Protein AF-A0A093YTL2-F1 (afdb_monomer_lite)

Foldseek 3Di:
DDDDDPDPPPDPDDPVNVVVVLVVVLVVLQVVLCVLAVHPDPQVLEDPQARAPDDADSLLSVLSSLLCVLPSHSVVSRVLLQVLQADPVRGGYHDHSVSSVVSSVVSVVVVVVVVVDPDDDDDDDDDDDDDDDDDDDDDDDDDDDDDDDDDDDDDDDDDDDDDDDDDDPDDDDDDDDDD

Radius of gyration: 31.69 Å; chains: 1; bounding box: 76×79×84 Å

Secondary structure (DSSP, 8-state):
--------------HHHHHHHHHHHHHHHHHHHHHHHT-SSGGGGS-GGG--SSPPPHHHHHHHHHHHHH---HHHHHHHHHHHHB-TTS-BPPP-HHHHHHHHHHHHHHHHHHHH---------------------------------------------------------------

pLDDT: mean 71.08, std 23.93, range [31.83, 97.31]

Structure (mmCIF, N/CA/C/O backbone):
data_AF-A0A093YTL2-F1
#
_entry.id   AF-A0A093YTL2-F1
#
loop_
_atom_site.group_PDB
_atom_site.id
_atom_site.type_symbol
_atom_site.label_atom_id
_atom_site.label_alt_id
_atom_site.label_comp_id
_atom_site.label_asym_id
_atom_site.label_entity_id
_atom_site.label_seq_id
_atom_site.pdbx_PDB_ins_code
_atom_site.Cartn_x
_atom_site.Cartn_y
_atom_site.Cartn_z
_atom_site.occupancy
_atom_site.B_iso_or_equiv
_atom_site.auth_seq_id
_atom_site.auth_comp_id
_atom_site.auth_asym_id
_atom_site.auth_atom_id
_atom_site.pdbx_PDB_model_num
ATOM 1 N N . MET A 1 1 ? 48.880 -10.847 35.875 1.00 38.72 1 MET A N 1
ATOM 2 C CA . MET A 1 1 ? 47.722 -9.930 35.787 1.00 38.72 1 MET A CA 1
ATOM 3 C C . MET A 1 1 ? 47.370 -9.772 34.316 1.00 38.72 1 MET A C 1
ATOM 5 O O . MET A 1 1 ? 48.008 -8.991 33.625 1.00 38.72 1 MET A O 1
ATOM 9 N N . SER A 1 2 ? 46.450 -10.594 33.808 1.00 43.75 2 SER A N 1
ATOM 10 C CA . SER A 1 2 ? 46.100 -10.621 32.382 1.00 43.75 2 SER A CA 1
ATOM 11 C C . SER A 1 2 ? 44.860 -9.769 32.146 1.00 43.75 2 SER A C 1
ATOM 13 O O . SER A 1 2 ? 43.767 -10.114 32.586 1.00 43.75 2 SER A O 1
ATOM 15 N N . ASN A 1 3 ? 45.064 -8.635 31.481 1.00 45.34 3 ASN A N 1
ATOM 16 C CA . ASN A 1 3 ? 44.041 -7.659 31.136 1.00 45.34 3 ASN A CA 1
ATOM 17 C C . ASN A 1 3 ? 43.125 -8.242 30.038 1.00 45.34 3 ASN A C 1
ATOM 19 O O . ASN A 1 3 ? 43.523 -8.322 28.877 1.00 45.34 3 ASN A O 1
ATOM 23 N N . ASN A 1 4 ? 41.931 -8.711 30.407 1.00 47.22 4 ASN A N 1
ATOM 24 C CA . ASN A 1 4 ? 40.924 -9.232 29.476 1.00 47.22 4 ASN A CA 1
ATOM 25 C C . ASN A 1 4 ? 39.926 -8.118 29.128 1.00 47.22 4 ASN A C 1
ATOM 27 O O . ASN A 1 4 ? 38.845 -8.021 29.703 1.00 47.22 4 ASN A O 1
ATOM 31 N N . THR A 1 5 ? 40.298 -7.250 28.189 1.00 54.56 5 THR A N 1
ATOM 32 C CA . THR A 1 5 ? 39.349 -6.313 27.576 1.00 54.56 5 THR A CA 1
ATOM 33 C C . THR A 1 5 ? 38.606 -7.050 26.456 1.00 54.56 5 THR A C 1
ATOM 35 O O . THR A 1 5 ? 39.258 -7.477 25.497 1.00 54.56 5 THR A O 1
ATOM 38 N N . PRO A 1 6 ? 37.270 -7.214 26.512 1.00 52.97 6 PRO A N 1
ATOM 39 C CA . PRO A 1 6 ? 36.533 -7.835 25.422 1.00 52.97 6 PRO A CA 1
ATOM 40 C C . PRO A 1 6 ? 36.561 -6.893 24.213 1.00 52.97 6 PRO A C 1
ATOM 42 O O . PRO A 1 6 ? 35.948 -5.826 24.211 1.00 52.97 6 PRO A O 1
ATOM 45 N N . LYS A 1 7 ? 37.309 -7.279 23.175 1.00 56.19 7 LYS A N 1
ATOM 46 C CA . LYS A 1 7 ? 37.271 -6.615 21.870 1.00 56.19 7 LYS A CA 1
ATOM 47 C C . LYS A 1 7 ? 35.870 -6.812 21.301 1.00 56.19 7 LYS A C 1
ATOM 49 O O . LYS A 1 7 ? 35.469 -7.936 21.010 1.00 56.19 7 LYS A O 1
ATOM 54 N N . ASN A 1 8 ? 35.129 -5.716 21.173 1.00 53.28 8 ASN A N 1
ATOM 55 C CA . ASN A 1 8 ? 33.848 -5.661 20.484 1.00 53.28 8 ASN A CA 1
ATOM 56 C C . ASN A 1 8 ? 34.094 -6.001 19.003 1.00 53.28 8 ASN A C 1
ATOM 58 O O . ASN A 1 8 ? 34.420 -5.138 18.190 1.00 53.28 8 ASN A O 1
ATOM 62 N N . LEU A 1 9 ? 34.04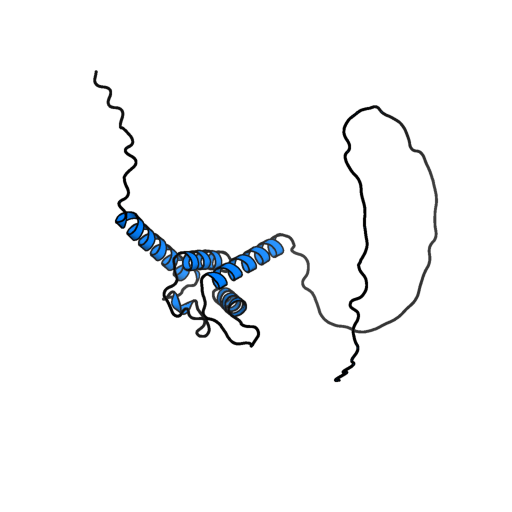8 -7.292 18.674 1.00 52.47 9 LEU A N 1
ATOM 63 C CA . LEU A 1 9 ? 34.034 -7.774 17.302 1.00 52.47 9 LEU A CA 1
ATOM 64 C C . LEU A 1 9 ? 32.666 -7.405 16.740 1.00 52.47 9 LEU A C 1
ATOM 66 O O . LEU A 1 9 ? 31.681 -8.103 16.977 1.00 52.47 9 LEU A O 1
ATOM 70 N N . GLY A 1 10 ? 32.607 -6.272 16.039 1.00 53.59 10 GLY A N 1
ATOM 71 C CA . GLY A 1 10 ? 31.470 -5.911 15.205 1.00 53.59 10 GLY A CA 1
ATOM 72 C C . GLY A 1 10 ? 31.157 -7.084 14.284 1.00 53.59 10 GLY A C 1
ATOM 73 O O . GLY A 1 10 ? 31.916 -7.371 13.359 1.00 53.59 10 GLY A O 1
ATOM 74 N N . GLY A 1 11 ? 30.083 -7.808 14.606 1.00 55.94 11 GLY A N 1
ATOM 75 C CA . GLY A 1 11 ? 29.714 -9.048 13.942 1.00 55.94 11 GLY A CA 1
ATOM 76 C C . GLY A 1 11 ? 29.595 -8.831 12.4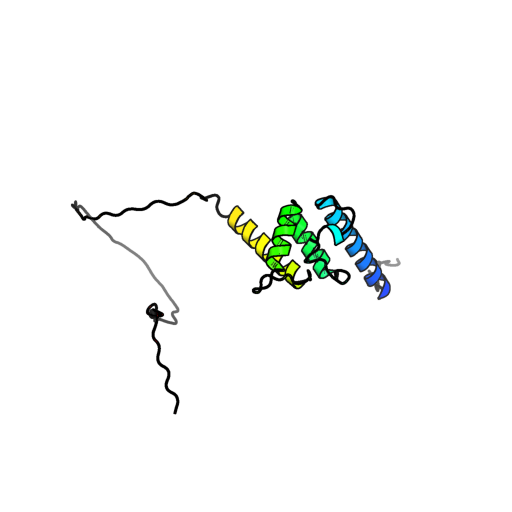40 1.00 55.94 11 GLY A C 1
ATOM 77 O O . GLY A 1 11 ? 28.786 -8.025 11.978 1.00 55.94 11 GLY A O 1
ATOM 78 N N . HIS A 1 12 ? 30.411 -9.555 11.677 1.00 55.91 12 HIS A N 1
ATOM 79 C CA . HIS A 1 12 ? 30.258 -9.668 10.236 1.00 55.91 12 HIS A CA 1
ATOM 80 C C . HIS A 1 12 ? 28.909 -10.338 9.957 1.00 55.91 12 HIS A C 1
ATOM 82 O O . HIS A 1 12 ? 28.778 -11.558 10.016 1.00 55.91 12 HIS A O 1
ATOM 88 N N . ARG A 1 13 ? 27.878 -9.532 9.694 1.00 59.66 13 ARG A N 1
ATOM 89 C CA . ARG A 1 13 ? 26.595 -10.040 9.206 1.00 59.66 13 ARG A CA 1
ATOM 90 C C . ARG A 1 13 ? 26.840 -10.592 7.811 1.00 59.66 13 ARG A C 1
ATOM 92 O O . ARG A 1 13 ? 27.173 -9.851 6.886 1.00 59.66 13 ARG A O 1
ATOM 99 N N . THR A 1 14 ? 26.730 -11.905 7.674 1.00 59.56 14 THR A N 1
ATOM 100 C CA . THR A 1 14 ? 26.810 -12.587 6.386 1.00 59.56 14 THR A CA 1
ATOM 101 C C . THR A 1 14 ? 25.662 -12.112 5.493 1.00 59.56 14 THR A C 1
ATOM 103 O O . THR A 1 14 ? 24.559 -11.831 5.960 1.00 59.56 14 THR A O 1
ATOM 106 N N . LYS A 1 15 ? 25.911 -12.009 4.183 1.00 56.16 15 LYS A N 1
ATOM 107 C CA . LYS A 1 15 ? 24.957 -11.494 3.178 1.00 56.16 15 LYS A CA 1
ATOM 108 C C . LYS A 1 15 ? 23.568 -12.169 3.237 1.00 56.16 15 LYS A C 1
ATOM 110 O O . LYS A 1 15 ? 22.581 -11.539 2.871 1.00 56.16 15 LYS A O 1
ATOM 115 N N . GLY A 1 16 ? 23.486 -13.410 3.729 1.00 61.28 16 GLY A N 1
ATOM 116 C CA . GLY A 1 16 ? 22.230 -14.138 3.957 1.00 61.28 16 GLY A CA 1
ATOM 117 C C . GLY A 1 16 ? 21.424 -13.684 5.186 1.00 61.28 16 GLY A C 1
ATOM 118 O O . GLY A 1 16 ? 20.201 -13.615 5.102 1.00 61.28 16 GLY A O 1
ATOM 119 N N . ASP A 1 17 ? 22.077 -13.292 6.288 1.00 60.03 17 ASP A N 1
ATOM 120 C CA . ASP A 1 17 ? 21.413 -12.865 7.537 1.00 60.03 17 ASP A CA 1
ATOM 121 C C . ASP A 1 17 ? 20.607 -11.568 7.342 1.00 60.03 17 ASP A C 1
ATOM 123 O O . ASP A 1 17 ? 19.472 -11.442 7.804 1.00 60.03 17 ASP A O 1
ATOM 127 N N . LEU A 1 18 ? 21.148 -10.632 6.553 1.00 60.34 18 LEU A N 1
ATOM 128 C CA . LEU A 1 18 ? 20.468 -9.387 6.177 1.00 60.34 18 LEU A CA 1
ATOM 129 C C . LEU A 1 18 ? 19.205 -9.639 5.339 1.00 60.34 18 LEU A C 1
ATOM 131 O O . LEU A 1 18 ? 18.207 -8.932 5.494 1.00 60.34 18 LEU A O 1
ATOM 135 N N . SER A 1 19 ? 19.235 -10.652 4.469 1.00 71.69 19 SER A N 1
ATOM 136 C CA . SER A 1 19 ? 18.092 -11.022 3.630 1.00 71.69 19 SER A CA 1
ATOM 137 C C . SER A 1 19 ? 16.969 -11.641 4.462 1.00 71.69 19 SER A C 1
ATOM 139 O O . SER A 1 19 ? 15.802 -11.280 4.301 1.00 71.69 19 SER A O 1
ATOM 141 N N . GLU A 1 20 ? 17.309 -12.528 5.399 1.00 77.69 20 GLU A N 1
ATOM 142 C CA . GLU A 1 20 ? 16.324 -13.189 6.259 1.00 77.69 20 GLU A CA 1
ATOM 143 C C . GLU A 1 20 ? 15.699 -12.218 7.270 1.00 77.69 20 GLU A C 1
ATOM 145 O O . GLU A 1 20 ? 14.482 -12.201 7.464 1.00 77.69 20 GLU A O 1
ATOM 150 N N . GLN A 1 21 ? 16.503 -11.341 7.872 1.00 80.25 21 GLN A N 1
ATOM 151 C CA . GLN A 1 21 ? 15.992 -10.285 8.748 1.00 80.25 21 GLN A CA 1
ATOM 152 C C . GLN A 1 21 ? 15.115 -9.285 7.991 1.00 80.25 21 GLN A C 1
ATOM 154 O O . GLN A 1 21 ? 14.093 -8.845 8.522 1.00 80.25 21 GLN A O 1
ATOM 159 N N . GLY A 1 22 ? 15.469 -8.959 6.744 1.00 82.38 22 GLY A N 1
ATOM 160 C CA . GLY A 1 22 ? 14.636 -8.148 5.859 1.00 82.38 22 GLY A CA 1
ATOM 161 C C . GLY A 1 22 ? 13.275 -8.797 5.594 1.00 82.38 22 GLY A C 1
ATOM 162 O O . GLY A 1 22 ? 12.242 -8.142 5.746 1.00 82.38 22 GLY A O 1
ATOM 163 N N . ALA A 1 23 ? 13.260 -10.097 5.286 1.00 84.94 23 ALA A N 1
ATOM 164 C CA . ALA A 1 23 ? 12.034 -10.863 5.073 1.00 84.94 23 ALA A CA 1
ATOM 165 C C . ALA A 1 23 ? 11.165 -10.939 6.342 1.00 84.94 23 ALA A C 1
ATOM 167 O O . ALA A 1 23 ? 9.967 -10.658 6.284 1.00 84.94 23 ALA A O 1
ATOM 168 N N . LYS A 1 24 ? 11.768 -11.221 7.507 1.00 88.12 24 LYS A N 1
ATOM 169 C CA . LYS A 1 24 ? 11.082 -11.238 8.814 1.00 88.12 24 LYS A CA 1
ATOM 170 C C . LYS A 1 24 ? 10.474 -9.876 9.160 1.00 88.12 24 LYS A C 1
ATOM 172 O O . LYS A 1 24 ? 9.320 -9.794 9.579 1.00 88.12 24 LYS A O 1
ATOM 177 N N . SER A 1 25 ? 11.227 -8.796 8.947 1.00 88.38 25 SER A N 1
ATOM 178 C CA . SER A 1 25 ? 10.762 -7.422 9.175 1.00 88.38 25 SER A CA 1
ATOM 179 C C . SER A 1 25 ? 9.583 -7.058 8.266 1.00 88.38 25 SER A C 1
ATOM 181 O O . SER A 1 25 ? 8.582 -6.484 8.715 1.00 88.38 25 SER A O 1
ATOM 183 N N . ARG A 1 26 ? 9.661 -7.453 6.989 1.00 90.69 26 ARG A N 1
ATOM 184 C CA . ARG A 1 26 ? 8.582 -7.263 6.020 1.00 90.69 26 ARG A CA 1
ATOM 185 C C . ARG A 1 26 ? 7.329 -8.043 6.413 1.00 90.69 26 ARG A C 1
ATOM 187 O O . ARG A 1 26 ? 6.255 -7.449 6.450 1.00 90.69 26 ARG A O 1
ATOM 194 N N . ALA A 1 27 ? 7.461 -9.319 6.768 1.00 92.50 27 ALA A N 1
ATOM 195 C CA . ALA A 1 27 ? 6.341 -10.152 7.204 1.00 92.50 27 ALA A CA 1
ATOM 196 C C . ALA A 1 27 ? 5.643 -9.569 8.444 1.00 92.50 27 ALA A C 1
ATOM 198 O O . ALA A 1 27 ? 4.425 -9.417 8.451 1.00 92.50 27 ALA A O 1
ATOM 199 N N . ASN A 1 28 ? 6.408 -9.140 9.453 1.00 94.62 28 ASN A N 1
ATOM 200 C CA . ASN A 1 28 ? 5.860 -8.491 10.650 1.00 94.62 28 ASN A CA 1
ATOM 201 C C . ASN A 1 28 ? 5.122 -7.186 10.302 1.00 94.62 28 ASN A C 1
ATOM 203 O O . ASN A 1 28 ? 4.044 -6.904 10.818 1.00 94.62 28 ASN A O 1
ATOM 207 N N . THR A 1 29 ? 5.662 -6.403 9.365 1.00 94.75 29 THR A N 1
ATOM 208 C CA . THR A 1 29 ? 4.981 -5.194 8.891 1.00 94.75 29 THR A CA 1
ATOM 209 C C . THR A 1 29 ? 3.658 -5.520 8.197 1.00 94.75 29 THR A C 1
ATOM 211 O O . THR A 1 29 ? 2.661 -4.857 8.469 1.00 94.75 29 THR A O 1
ATOM 214 N N . ILE A 1 30 ? 3.629 -6.551 7.349 1.00 94.88 30 ILE A N 1
ATOM 215 C CA . ILE A 1 30 ? 2.405 -7.014 6.683 1.00 94.88 30 ILE A CA 1
ATOM 216 C C . ILE A 1 30 ? 1.362 -7.450 7.714 1.00 94.88 30 ILE A C 1
ATOM 218 O O . ILE A 1 30 ? 0.213 -7.036 7.600 1.00 94.88 30 ILE A O 1
ATOM 222 N N . ILE A 1 31 ? 1.755 -8.212 8.740 1.00 95.81 31 ILE A N 1
ATOM 223 C CA . ILE A 1 31 ? 0.853 -8.631 9.826 1.00 95.81 31 ILE A CA 1
ATOM 224 C C . ILE A 1 31 ? 0.199 -7.410 10.478 1.00 95.81 31 ILE A C 1
ATOM 226 O O . ILE A 1 31 ? -1.022 -7.333 10.528 1.00 95.81 31 ILE A O 1
ATOM 230 N N . ARG A 1 32 ? 0.982 -6.397 10.860 1.00 95.00 32 ARG A N 1
ATOM 231 C CA . ARG A 1 32 ? 0.436 -5.180 11.488 1.00 95.00 32 ARG A CA 1
ATOM 232 C C . ARG A 1 32 ? -0.520 -4.407 10.585 1.00 95.00 32 ARG A C 1
ATOM 234 O O . ARG A 1 32 ? -1.513 -3.864 11.061 1.00 95.00 32 ARG A O 1
ATOM 241 N N . ILE A 1 33 ? -0.217 -4.326 9.288 1.00 95.94 33 ILE A N 1
ATOM 242 C CA . ILE A 1 33 ? -1.112 -3.691 8.309 1.00 95.94 33 ILE A CA 1
ATOM 243 C C . ILE A 1 33 ? -2.437 -4.461 8.253 1.00 95.94 33 ILE A C 1
ATOM 245 O O . ILE A 1 33 ? -3.505 -3.853 8.317 1.00 95.94 33 ILE A O 1
ATOM 249 N N . LYS A 1 34 ? -2.360 -5.796 8.174 1.00 95.69 34 LYS A N 1
ATOM 250 C CA . LYS A 1 34 ? -3.526 -6.682 8.145 1.00 95.69 34 LYS A CA 1
ATOM 251 C C . LYS A 1 34 ? -4.381 -6.532 9.401 1.00 95.69 34 LYS A C 1
ATOM 253 O O . LYS A 1 34 ? -5.590 -6.383 9.286 1.00 95.69 34 LYS A O 1
ATOM 258 N N . GLU A 1 35 ? -3.753 -6.491 10.573 1.00 95.50 35 GLU A N 1
ATOM 259 C CA . GLU A 1 35 ? -4.419 -6.273 11.862 1.00 95.50 35 GLU A CA 1
ATOM 260 C C . GLU A 1 35 ? -5.097 -4.901 11.937 1.00 95.50 35 GLU A C 1
ATOM 262 O O . GLU A 1 35 ? -6.243 -4.811 12.362 1.00 95.50 35 GLU A O 1
ATOM 267 N N . THR A 1 36 ? -4.426 -3.841 11.470 1.00 95.31 36 THR A N 1
ATOM 268 C CA . THR A 1 36 ? -4.962 -2.467 11.514 1.00 95.31 36 THR A CA 1
ATOM 269 C C . THR A 1 36 ? -6.267 -2.338 10.729 1.00 95.31 36 THR A C 1
ATOM 271 O O . THR A 1 36 ? -7.187 -1.651 11.162 1.00 95.31 36 THR A O 1
ATOM 274 N N . TRP A 1 37 ? -6.353 -2.999 9.575 1.00 95.50 37 TRP A N 1
ATOM 275 C CA . TRP A 1 37 ? -7.529 -2.944 8.706 1.00 95.50 37 TRP A CA 1
ATOM 276 C C . TRP A 1 37 ? -8.455 -4.158 8.825 1.00 95.50 37 TRP A C 1
ATOM 278 O O . TRP A 1 37 ? -9.471 -4.206 8.135 1.00 95.50 37 TRP A O 1
ATOM 288 N N . GLY A 1 38 ? -8.131 -5.120 9.693 1.00 93.94 38 GLY A N 1
ATOM 289 C CA . GLY A 1 38 ? -8.926 -6.329 9.912 1.00 93.94 38 GLY A CA 1
ATOM 290 C C . GLY A 1 38 ? -9.055 -7.225 8.675 1.00 93.94 38 GLY A C 1
ATOM 291 O O . GLY A 1 38 ? -10.112 -7.812 8.461 1.00 93.94 38 GLY A O 1
ATOM 292 N N . VAL A 1 39 ? -8.015 -7.311 7.838 1.00 94.44 39 VAL A N 1
ATOM 293 C CA . VAL A 1 39 ? -8.038 -8.085 6.583 1.00 94.44 39 VAL A CA 1
ATOM 294 C C . VAL A 1 39 ? -7.273 -9.404 6.695 1.00 94.44 39 VAL A C 1
ATOM 296 O O . VAL A 1 39 ? -6.210 -9.485 7.313 1.00 94.44 39 VAL A O 1
ATOM 299 N N . SER A 1 40 ? -7.788 -10.444 6.037 1.00 92.94 40 SER A N 1
ATOM 300 C CA . SER A 1 40 ? -7.153 -11.766 6.013 1.00 92.94 40 SER A CA 1
ATOM 301 C C . SER A 1 40 ? -5.953 -11.833 5.088 1.00 92.94 40 SER A C 1
ATOM 303 O O . SER A 1 40 ? -5.013 -12.537 5.420 1.00 92.94 40 SER A O 1
ATOM 305 N N . GLU A 1 41 ? -5.933 -11.085 3.986 1.00 92.62 41 GLU A N 1
ATOM 306 C CA . GLU A 1 41 ? -4.827 -11.061 3.030 1.00 92.62 41 GLU A CA 1
ATOM 307 C C . GLU A 1 41 ? -4.450 -9.630 2.650 1.00 92.62 41 GLU A C 1
ATOM 309 O O . GLU A 1 41 ? -5.283 -8.722 2.633 1.00 92.62 41 GLU A O 1
ATOM 314 N N . LEU A 1 42 ? -3.173 -9.414 2.313 1.00 91.38 42 LEU A N 1
ATOM 315 C CA . LEU A 1 42 ? -2.692 -8.085 1.916 1.00 91.38 42 LEU A CA 1
ATOM 316 C C . LEU A 1 42 ? -3.387 -7.600 0.631 1.00 91.38 42 LEU A C 1
ATOM 318 O O . LEU A 1 42 ? -3.628 -6.408 0.460 1.00 91.38 42 LEU A O 1
ATOM 322 N N . ILE A 1 43 ? -3.743 -8.524 -0.267 1.00 93.00 43 ILE A N 1
ATOM 323 C CA . ILE A 1 43 ? -4.396 -8.196 -1.537 1.00 93.00 43 ILE A CA 1
ATOM 324 C C . ILE A 1 43 ? -5.826 -7.660 -1.359 1.00 93.00 43 ILE A C 1
ATOM 326 O O . ILE A 1 43 ? -6.315 -6.928 -2.220 1.00 93.00 43 ILE A O 1
ATOM 330 N N . ASP A 1 44 ? -6.487 -7.972 -0.239 1.00 93.25 44 ASP A N 1
ATOM 331 C CA . ASP A 1 44 ? -7.863 -7.536 0.043 1.00 93.25 44 ASP A CA 1
ATOM 332 C C . ASP A 1 44 ? -7.956 -6.078 0.493 1.00 93.25 44 ASP A C 1
ATOM 334 O O . ASP A 1 44 ? -9.025 -5.468 0.451 1.00 93.25 44 ASP A O 1
ATOM 338 N N . ILE A 1 45 ? -6.817 -5.477 0.834 1.00 95.19 45 ILE A N 1
ATOM 339 C CA . ILE A 1 45 ? -6.706 -4.036 1.061 1.00 95.19 45 ILE A CA 1
ATOM 340 C C . ILE A 1 45 ? -7.014 -3.288 -0.236 1.00 95.19 45 ILE A C 1
ATOM 342 O O . ILE A 1 45 ? -7.615 -2.216 -0.204 1.00 95.19 45 ILE A O 1
ATOM 346 N N . PHE A 1 46 ? -6.634 -3.859 -1.380 1.00 95.50 46 PHE A N 1
ATOM 347 C CA . PHE A 1 46 ? -6.734 -3.204 -2.673 1.00 95.50 46 PHE A CA 1
ATOM 348 C C . PHE A 1 46 ? -8.085 -3.462 -3.345 1.00 95.50 46 PHE A C 1
ATOM 350 O O . PHE A 1 46 ? -8.467 -4.619 -3.572 1.00 95.50 46 PHE A O 1
ATOM 357 N N . PRO A 1 47 ? -8.783 -2.397 -3.776 1.00 94.62 47 PRO A N 1
ATOM 358 C CA . PRO A 1 47 ? -9.897 -2.513 -4.702 1.00 94.62 47 PRO A CA 1
ATOM 359 C C . PRO A 1 47 ? -9.474 -3.273 -5.959 1.00 94.62 47 PRO A C 1
ATOM 361 O O . PRO A 1 47 ? -8.361 -3.098 -6.459 1.00 94.62 47 PRO A O 1
ATOM 364 N N . LYS A 1 48 ? -10.382 -4.095 -6.494 1.00 93.94 48 LYS A N 1
ATOM 365 C CA . LYS A 1 48 ? -10.107 -5.003 -7.622 1.00 93.94 48 LYS A CA 1
ATOM 366 C C . LYS A 1 48 ? -9.486 -4.295 -8.833 1.00 93.94 48 LYS A C 1
ATOM 368 O O . LYS A 1 48 ? -8.685 -4.899 -9.530 1.00 93.94 48 LYS A O 1
ATOM 373 N N . GLN A 1 49 ? -9.830 -3.027 -9.051 1.00 93.44 49 GLN A N 1
ATOM 374 C CA . GLN A 1 49 ? -9.381 -2.221 -10.190 1.00 93.44 49 GLN A CA 1
ATOM 375 C C . GLN A 1 49 ? -7.897 -1.843 -10.121 1.00 93.44 49 GLN A C 1
ATOM 377 O O . GLN A 1 49 ? -7.284 -1.596 -11.151 1.00 93.44 49 GLN A O 1
ATOM 382 N N . ILE A 1 50 ? -7.331 -1.770 -8.913 1.00 95.56 50 ILE A N 1
ATOM 383 C CA . ILE A 1 50 ? -5.967 -1.277 -8.680 1.00 95.56 50 ILE A CA 1
ATOM 384 C C . ILE A 1 50 ? -5.080 -2.329 -8.021 1.00 95.56 50 ILE A C 1
ATOM 386 O O . ILE A 1 50 ? -4.012 -1.993 -7.510 1.00 95.56 50 ILE A O 1
ATOM 390 N N . ARG A 1 51 ? -5.519 -3.592 -7.988 1.00 95.19 51 ARG A N 1
ATOM 391 C CA . ARG A 1 51 ? -4.742 -4.671 -7.379 1.00 95.19 51 ARG A CA 1
ATOM 392 C C . ARG A 1 51 ? -3.350 -4.727 -8.015 1.00 95.19 51 ARG A C 1
ATOM 394 O O . ARG A 1 51 ? -3.259 -4.748 -9.240 1.00 95.19 51 ARG A O 1
ATOM 401 N N . PRO A 1 52 ? -2.270 -4.722 -7.221 1.00 92.62 52 PRO A N 1
ATOM 402 C CA . PRO A 1 52 ? -0.933 -4.893 -7.771 1.00 92.62 52 PRO A CA 1
ATOM 403 C C . PRO A 1 52 ? -0.851 -6.233 -8.517 1.00 92.62 52 PRO A C 1
ATOM 405 O O . PRO A 1 52 ? -1.386 -7.235 -8.046 1.00 92.62 52 PRO A O 1
ATOM 408 N N . ALA A 1 53 ? -0.216 -6.236 -9.691 1.00 86.31 53 ALA A N 1
ATOM 409 C CA . ALA A 1 53 ? -0.004 -7.460 -10.472 1.00 86.31 53 ALA A CA 1
ATOM 410 C C . ALA A 1 53 ? 1.114 -8.338 -9.896 1.00 86.31 53 ALA A C 1
ATOM 412 O O . ALA A 1 53 ? 1.103 -9.546 -10.099 1.00 86.31 53 ALA A O 1
ATOM 413 N N . ASP A 1 54 ? 2.062 -7.719 -9.193 1.00 88.19 54 ASP A N 1
ATOM 414 C CA . ASP A 1 54 ? 3.230 -8.373 -8.614 1.00 88.19 54 ASP A CA 1
ATOM 415 C C . ASP A 1 54 ? 3.270 -8.176 -7.096 1.00 88.19 54 ASP A C 1
ATOM 417 O O . ASP A 1 54 ? 2.538 -7.357 -6.522 1.00 88.19 54 ASP A O 1
ATOM 421 N N . GLU A 1 55 ? 4.142 -8.927 -6.434 1.00 87.25 55 GLU A N 1
ATOM 422 C CA . GLU A 1 55 ? 4.346 -8.802 -5.008 1.00 87.25 55 GLU A CA 1
ATOM 423 C C . GLU A 1 55 ? 4.885 -7.407 -4.641 1.00 87.25 55 GLU A C 1
ATOM 425 O O . GLU A 1 55 ? 5.846 -6.880 -5.201 1.00 87.25 55 GLU A O 1
ATOM 430 N N . LEU A 1 56 ? 4.274 -6.772 -3.642 1.00 88.75 56 LEU A N 1
ATOM 431 C CA . LEU A 1 56 ? 4.696 -5.439 -3.225 1.00 88.75 56 LEU A CA 1
ATOM 432 C C . LEU A 1 56 ? 6.086 -5.471 -2.582 1.00 88.75 56 LEU A C 1
ATOM 434 O O . LEU A 1 56 ? 6.277 -6.041 -1.504 1.00 88.75 56 LEU A O 1
ATOM 438 N N . GLY A 1 57 ? 7.045 -4.775 -3.191 1.00 90.06 57 GLY A N 1
ATOM 439 C CA . GLY A 1 57 ? 8.380 -4.598 -2.620 1.00 90.06 57 GLY A CA 1
ATOM 440 C C . GLY A 1 57 ? 8.365 -3.908 -1.246 1.00 90.06 57 GLY A C 1
ATOM 441 O O . GLY A 1 57 ? 7.418 -3.202 -0.888 1.00 90.06 57 GLY A O 1
ATOM 442 N N . SER A 1 58 ? 9.444 -4.068 -0.471 1.00 91.00 58 SER A N 1
ATOM 443 C CA . SER A 1 58 ? 9.549 -3.557 0.911 1.00 91.00 58 SER A CA 1
ATOM 444 C C . SER A 1 58 ? 9.194 -2.077 1.065 1.00 91.00 58 SER A C 1
ATOM 446 O O . SER A 1 58 ? 8.531 -1.706 2.030 1.00 91.00 58 SER A O 1
ATOM 448 N N . THR A 1 59 ? 9.576 -1.219 0.117 1.00 91.06 59 THR A N 1
ATOM 449 C CA . THR A 1 59 ? 9.237 0.214 0.163 1.00 91.06 59 THR A CA 1
ATOM 450 C C . THR A 1 59 ? 7.732 0.453 0.057 1.00 91.06 59 THR A C 1
ATOM 452 O O . THR A 1 59 ? 7.187 1.275 0.789 1.00 91.06 59 THR A O 1
ATOM 455 N N . ALA A 1 60 ? 7.037 -0.287 -0.811 1.00 93.50 60 ALA A N 1
ATOM 456 C CA . ALA A 1 60 ? 5.588 -0.177 -0.945 1.00 93.50 60 ALA A CA 1
ATOM 457 C C . ALA A 1 60 ? 4.872 -0.670 0.323 1.00 93.50 60 ALA A C 1
ATOM 459 O O . ALA A 1 60 ? 3.934 -0.021 0.781 1.00 93.50 60 ALA A O 1
ATOM 460 N N . ILE A 1 61 ? 5.365 -1.750 0.939 1.00 95.06 61 ILE A N 1
ATOM 461 C CA . ILE A 1 61 ? 4.879 -2.240 2.238 1.00 95.06 61 ILE A CA 1
ATOM 462 C C . ILE A 1 61 ? 5.083 -1.196 3.344 1.00 95.06 61 ILE A C 1
ATOM 464 O O . ILE A 1 61 ? 4.175 -0.941 4.133 1.00 95.06 61 ILE A O 1
ATOM 468 N N . THR A 1 62 ? 6.243 -0.539 3.388 1.00 95.06 62 THR A N 1
ATOM 469 C CA . THR A 1 62 ? 6.496 0.547 4.347 1.00 95.06 62 THR A CA 1
ATOM 470 C C . THR A 1 62 ? 5.534 1.715 4.133 1.00 95.06 62 THR A C 1
ATOM 472 O O . THR A 1 62 ? 4.958 2.206 5.102 1.00 95.06 62 THR A O 1
ATOM 475 N N . ASN A 1 63 ? 5.287 2.114 2.880 1.00 95.56 63 ASN A N 1
ATOM 476 C CA . ASN A 1 63 ? 4.306 3.155 2.568 1.00 95.56 63 ASN A CA 1
ATOM 477 C C . ASN A 1 63 ? 2.896 2.752 3.023 1.00 95.56 63 ASN A C 1
ATOM 479 O O . ASN A 1 63 ? 2.211 3.562 3.638 1.00 95.56 63 ASN A O 1
ATOM 483 N N . LEU A 1 64 ? 2.479 1.501 2.796 1.00 95.56 64 LEU A N 1
ATOM 484 C CA . LEU A 1 64 ? 1.195 0.984 3.284 1.00 95.56 64 LEU A CA 1
ATOM 485 C C . LEU A 1 64 ? 1.076 1.043 4.804 1.00 95.56 64 LEU A C 1
ATOM 487 O O . LEU A 1 64 ? 0.032 1.441 5.304 1.00 95.56 64 LEU A O 1
ATOM 491 N N . ARG A 1 65 ? 2.141 0.706 5.538 1.00 96.00 65 ARG A N 1
ATOM 492 C CA . ARG A 1 65 ? 2.173 0.849 6.999 1.00 96.00 65 ARG A CA 1
ATOM 493 C C . ARG A 1 65 ? 1.986 2.304 7.423 1.00 96.00 65 ARG A C 1
ATOM 495 O O . ARG A 1 65 ? 1.308 2.598 8.402 1.00 96.00 65 ARG A O 1
ATOM 502 N N . THR A 1 66 ? 2.602 3.242 6.709 1.00 96.19 66 THR A N 1
ATOM 503 C CA . THR A 1 66 ? 2.390 4.666 6.976 1.00 96.19 66 THR A CA 1
ATOM 504 C C . THR A 1 66 ? 0.950 5.073 6.673 1.00 96.19 66 THR A C 1
ATOM 506 O O . THR A 1 66 ? 0.347 5.769 7.484 1.00 96.19 66 THR A O 1
ATOM 509 N N . ILE A 1 67 ? 0.380 4.605 5.560 1.00 96.25 67 ILE A N 1
ATOM 510 C CA . ILE A 1 67 ? -1.022 4.852 5.199 1.00 96.25 67 ILE A CA 1
ATOM 511 C C . ILE A 1 67 ? -1.955 4.291 6.276 1.00 96.25 67 ILE A C 1
ATOM 513 O O . ILE A 1 67 ? -2.831 5.023 6.718 1.00 96.25 67 ILE A O 1
ATOM 517 N N . SER A 1 68 ? -1.740 3.065 6.763 1.00 95.94 68 SER A N 1
ATOM 518 C CA . SER A 1 68 ? -2.581 2.453 7.803 1.00 95.94 68 SER A CA 1
ATOM 519 C C . SER A 1 68 ? -2.539 3.223 9.122 1.00 95.94 68 SER A C 1
ATOM 521 O O . SER A 1 68 ? -3.556 3.356 9.793 1.00 95.94 68 SER A O 1
ATOM 523 N N . ASN A 1 69 ? -1.388 3.804 9.469 1.00 95.12 69 ASN A N 1
ATOM 524 C CA . ASN A 1 69 ? -1.253 4.648 10.659 1.00 95.12 69 ASN A CA 1
ATOM 525 C C . ASN A 1 69 ? -1.906 6.031 10.500 1.00 95.12 69 ASN A C 1
ATOM 527 O O . ASN A 1 69 ? -2.329 6.631 11.487 1.00 95.12 69 ASN A O 1
ATOM 531 N N . LEU A 1 70 ? -1.920 6.585 9.285 1.00 94.00 70 LEU A N 1
ATOM 532 C CA . LEU A 1 70 ? -2.514 7.896 9.002 1.00 94.00 70 LEU A CA 1
ATOM 533 C C . LEU A 1 70 ? -4.021 7.805 8.737 1.00 94.00 70 LEU A C 1
ATOM 535 O O . LEU A 1 70 ? -4.745 8.750 9.028 1.00 94.00 70 LEU A O 1
ATOM 539 N N . CYS A 1 71 ? -4.472 6.677 8.195 1.00 93.44 71 CYS A N 1
ATOM 540 C CA . CYS A 1 71 ? -5.843 6.395 7.807 1.00 93.44 71 CYS A CA 1
ATOM 541 C C . CYS A 1 71 ? -6.215 4.974 8.283 1.00 93.44 71 CYS A C 1
ATOM 543 O O . CYS A 1 71 ? -6.059 3.996 7.541 1.00 93.44 71 CYS A O 1
ATOM 545 N N . PRO A 1 72 ? -6.683 4.836 9.538 1.00 92.62 72 PRO A N 1
ATOM 546 C CA . PRO A 1 72 ? -7.033 3.535 10.110 1.00 92.62 72 PRO A CA 1
ATOM 547 C C . PRO A 1 72 ? -8.329 2.963 9.519 1.00 92.62 72 PRO A C 1
ATOM 549 O O . PRO A 1 72 ? -8.579 1.766 9.618 1.00 92.62 72 PRO A O 1
ATOM 552 N N . VAL A 1 73 ? -9.156 3.787 8.871 1.00 94.44 73 VAL A N 1
ATOM 553 C CA . VAL A 1 73 ? -10.390 3.336 8.223 1.00 94.44 73 VAL A CA 1
ATOM 554 C C . VAL A 1 73 ? -10.069 2.796 6.829 1.00 94.44 73 VAL A C 1
ATOM 556 O O . VAL A 1 73 ? -9.749 3.555 5.913 1.00 94.44 73 VAL A O 1
ATOM 559 N N . LEU A 1 74 ? -10.212 1.479 6.638 1.00 93.56 74 LEU A N 1
ATOM 560 C CA . LEU A 1 74 ? -9.887 0.811 5.369 1.00 93.56 74 LEU A CA 1
ATOM 561 C C . LEU A 1 74 ? -10.605 1.445 4.172 1.00 93.56 74 LEU A C 1
ATOM 563 O O . LEU A 1 74 ? -10.007 1.635 3.115 1.00 93.56 74 LEU A O 1
ATOM 567 N N . LYS A 1 75 ? -11.885 1.799 4.324 1.00 94.81 75 LYS A N 1
ATOM 568 C CA . LYS A 1 75 ? -12.672 2.336 3.209 1.00 94.81 75 LYS A CA 1
ATOM 569 C C . LYS A 1 75 ? -12.165 3.696 2.726 1.00 94.81 75 LYS A C 1
ATOM 571 O O . LYS A 1 75 ? -12.159 3.957 1.524 1.00 94.81 75 LYS A O 1
ATOM 576 N N . GLU A 1 76 ? -11.710 4.541 3.645 1.00 94.69 76 GLU A N 1
ATOM 577 C CA . GLU A 1 76 ? -11.105 5.832 3.317 1.00 94.69 76 GLU A CA 1
ATOM 578 C C . GLU A 1 76 ? -9.741 5.642 2.653 1.00 94.69 76 GLU A C 1
ATOM 580 O O . GLU A 1 76 ? -9.477 6.246 1.612 1.00 94.69 76 GLU A O 1
ATOM 585 N N . ALA A 1 77 ? -8.921 4.725 3.179 1.00 95.12 77 ALA A N 1
ATOM 586 C CA . ALA A 1 77 ? -7.640 4.371 2.577 1.00 95.12 77 ALA A CA 1
ATOM 587 C C . ALA A 1 77 ? -7.824 3.857 1.139 1.00 95.12 77 ALA A C 1
ATOM 589 O O . ALA A 1 77 ? -7.136 4.317 0.232 1.00 95.12 77 ALA A O 1
ATOM 590 N N . GLN A 1 78 ? -8.804 2.980 0.901 1.00 96.06 78 GLN A N 1
ATOM 591 C CA . GLN A 1 78 ? -9.147 2.471 -0.431 1.00 96.06 78 GLN A CA 1
ATOM 592 C C . GLN A 1 78 ? -9.572 3.575 -1.400 1.00 96.06 78 GLN A C 1
ATOM 594 O O . GLN A 1 78 ? -9.145 3.575 -2.554 1.00 96.06 78 GLN A O 1
ATOM 599 N N . ASN A 1 79 ? -10.388 4.529 -0.947 1.00 95.88 79 ASN A N 1
ATOM 600 C CA . ASN A 1 79 ? -10.782 5.673 -1.769 1.00 95.88 79 ASN A CA 1
ATOM 601 C C . ASN A 1 79 ? -9.573 6.555 -2.112 1.00 95.88 79 ASN A C 1
ATOM 603 O O . ASN A 1 79 ? -9.427 6.980 -3.259 1.00 95.88 79 ASN A O 1
ATOM 607 N N . GLY A 1 80 ? -8.673 6.776 -1.149 1.00 95.50 80 GLY A N 1
ATOM 608 C CA . GLY A 1 80 ? -7.402 7.458 -1.382 1.00 95.50 80 GLY A CA 1
ATOM 609 C C . GLY A 1 80 ? -6.533 6.727 -2.407 1.00 95.50 80 GLY A C 1
ATOM 610 O O . GLY A 1 80 ? -6.037 7.346 -3.346 1.00 95.50 80 GLY A O 1
ATOM 611 N N . MET A 1 81 ? -6.415 5.400 -2.291 1.00 96.06 81 MET A N 1
ATOM 612 C CA . MET A 1 81 ? -5.675 4.569 -3.245 1.00 96.06 81 MET A CA 1
ATOM 613 C C . MET A 1 81 ? -6.279 4.641 -4.653 1.00 96.06 81 MET A C 1
ATOM 615 O O . MET A 1 81 ? -5.541 4.794 -5.622 1.00 96.06 81 MET A O 1
ATOM 619 N N . LEU A 1 82 ? -7.609 4.594 -4.781 1.00 96.31 82 LEU A N 1
ATOM 620 C CA . LEU A 1 82 ? -8.290 4.777 -6.067 1.00 96.31 82 LEU A CA 1
ATOM 621 C C . LEU A 1 82 ? -8.009 6.155 -6.664 1.00 96.31 82 LEU A C 1
ATOM 623 O O . LEU A 1 82 ? -7.791 6.252 -7.866 1.00 96.31 82 LEU A O 1
ATOM 627 N N . SER A 1 83 ? -7.989 7.204 -5.840 1.00 95.62 83 SER A N 1
ATOM 628 C CA . SER A 1 83 ? -7.721 8.572 -6.286 1.00 95.62 83 SER A CA 1
ATOM 629 C C . SER A 1 83 ? -6.337 8.702 -6.929 1.00 95.62 83 SER A C 1
ATOM 631 O O . SER A 1 83 ? -6.228 9.151 -8.068 1.00 95.62 83 SER A O 1
ATOM 633 N N . VAL A 1 84 ? -5.281 8.230 -6.256 1.00 96.06 84 VAL A N 1
ATOM 634 C CA . VAL A 1 84 ? -3.903 8.302 -6.787 1.00 96.06 84 VAL A CA 1
ATOM 635 C C . VAL A 1 84 ? -3.681 7.366 -7.983 1.00 96.06 84 VAL A C 1
ATOM 637 O O . VAL A 1 84 ? -2.898 7.655 -8.891 1.00 96.06 84 VAL A O 1
ATOM 640 N N . CYS A 1 85 ? -4.413 6.253 -8.031 1.00 95.75 85 CYS A N 1
ATOM 641 C CA . CYS A 1 85 ? -4.377 5.303 -9.138 1.00 95.75 85 CYS A CA 1
ATOM 642 C C . CYS A 1 85 ? -5.263 5.693 -10.330 1.00 95.75 85 CYS A C 1
ATOM 644 O O . CYS A 1 85 ? -5.242 4.994 -11.342 1.00 95.75 85 CYS A O 1
ATOM 646 N N . ARG A 1 86 ? -6.039 6.775 -10.252 1.00 96.12 86 ARG A N 1
ATOM 647 C CA . ARG A 1 86 ? -6.891 7.207 -11.360 1.00 96.12 86 ARG A CA 1
ATOM 648 C C . ARG A 1 86 ? -6.063 7.933 -12.419 1.00 96.12 86 ARG A C 1
ATOM 650 O O . ARG A 1 86 ? -5.284 8.832 -12.107 1.00 96.12 86 ARG A O 1
ATOM 657 N N . ASN A 1 87 ? -6.245 7.546 -13.672 1.00 94.94 87 ASN A N 1
ATOM 658 C CA . ASN A 1 87 ? -5.670 8.219 -14.829 1.00 94.94 87 ASN A CA 1
ATOM 659 C C . ASN A 1 87 ? -6.621 9.326 -15.335 1.00 94.94 87 ASN A C 1
ATOM 661 O O . ASN A 1 87 ? -7.817 9.303 -15.020 1.00 94.94 87 ASN A O 1
ATOM 665 N N . PRO A 1 88 ? -6.130 10.311 -16.111 1.00 93.38 88 PRO A N 1
ATOM 666 C CA . PRO A 1 88 ? -6.961 11.412 -16.612 1.00 93.38 88 PRO A CA 1
ATOM 667 C C . PRO A 1 88 ? -8.094 10.964 -17.550 1.00 93.38 88 PRO A C 1
ATOM 669 O O . PRO A 1 88 ? -9.139 11.605 -17.588 1.00 93.38 88 PRO A O 1
ATOM 672 N N . ASP A 1 89 ? -7.924 9.849 -18.259 1.00 93.50 89 ASP A N 1
ATOM 673 C CA . ASP A 1 89 ? -8.945 9.199 -19.094 1.00 93.50 89 ASP A CA 1
ATOM 674 C C . ASP A 1 89 ? -10.021 8.463 -18.271 1.00 93.50 89 ASP A C 1
ATOM 676 O O . ASP A 1 89 ? -10.997 7.958 -18.817 1.00 93.50 89 ASP A O 1
ATOM 680 N N . GLY A 1 90 ? -9.869 8.408 -16.945 1.00 90.94 90 GLY A N 1
ATOM 681 C CA . GLY A 1 90 ? -10.811 7.767 -16.032 1.00 90.94 90 GLY A CA 1
ATOM 682 C C . GLY A 1 90 ? -10.548 6.283 -15.783 1.00 90.94 90 GLY A C 1
ATOM 683 O O . GLY A 1 90 ? -11.183 5.721 -14.891 1.00 90.94 90 GLY A O 1
ATOM 684 N N . SER A 1 91 ? -9.602 5.666 -16.498 1.00 94.75 91 SER A N 1
ATOM 685 C CA . SER A 1 91 ? -9.111 4.325 -16.179 1.00 94.75 91 SER A CA 1
ATOM 686 C C . SER A 1 91 ? -8.290 4.308 -14.886 1.00 94.75 91 SER A C 1
ATOM 688 O O . SER A 1 91 ? -7.925 5.346 -14.322 1.00 94.75 91 SER A O 1
ATOM 690 N N . TYR A 1 92 ? -7.993 3.103 -14.408 1.00 95.94 92 TYR A N 1
ATOM 691 C CA . TYR A 1 92 ? -7.160 2.888 -13.234 1.00 95.94 92 TYR A CA 1
ATOM 692 C C . TYR A 1 92 ? -5.859 2.192 -13.620 1.00 95.94 92 TYR A C 1
ATOM 694 O O . TYR A 1 92 ? -5.867 1.207 -14.357 1.00 95.94 92 TYR A O 1
ATOM 702 N N . LYS A 1 93 ? -4.741 2.679 -13.078 1.00 95.12 93 LYS A N 1
ATOM 703 C CA . LYS A 1 93 ? -3.463 1.954 -13.070 1.00 95.12 93 LYS A CA 1
ATOM 704 C C . LYS A 1 93 ? -3.342 1.112 -11.804 1.00 95.12 93 LYS A C 1
ATOM 706 O O . LYS A 1 93 ? -3.899 1.449 -10.757 1.00 95.12 93 LYS A O 1
ATOM 711 N N . LEU A 1 94 ? -2.557 0.045 -11.887 1.00 95.88 94 LEU A N 1
ATOM 712 C CA . LEU A 1 94 ? -2.302 -0.820 -10.740 1.00 95.88 94 LEU A CA 1
ATOM 713 C C . LEU A 1 94 ? -1.537 -0.069 -9.648 1.00 95.88 94 LEU A C 1
ATOM 715 O O . LEU A 1 94 ? -0.729 0.827 -9.920 1.00 95.88 94 LEU A O 1
ATOM 719 N N . PHE A 1 95 ? -1.798 -0.438 -8.399 1.00 95.06 95 PHE A N 1
ATOM 720 C CA . PHE A 1 95 ? -1.119 0.158 -7.266 1.00 95.06 95 PHE A CA 1
ATOM 721 C C . PHE A 1 95 ? 0.357 -0.238 -7.258 1.00 95.06 95 PHE A C 1
ATOM 723 O O . PHE A 1 95 ? 0.719 -1.404 -7.403 1.00 95.06 95 PHE A O 1
ATOM 730 N N . SER A 1 96 ? 1.219 0.753 -7.065 1.00 94.00 96 SER A N 1
ATOM 731 C CA . SER A 1 96 ? 2.667 0.579 -7.008 1.00 94.00 96 SER A CA 1
ATOM 732 C C . SER A 1 96 ? 3.266 1.474 -5.930 1.00 94.00 96 SER A C 1
ATOM 734 O O . SER A 1 96 ? 2.576 2.301 -5.323 1.00 94.00 96 SER A O 1
ATOM 736 N N . TRP A 1 97 ? 4.573 1.341 -5.698 1.00 94.19 97 TRP A N 1
ATOM 737 C CA . TRP A 1 97 ? 5.277 2.132 -4.688 1.00 94.19 97 TRP A CA 1
ATOM 738 C C . TRP A 1 97 ? 5.071 3.646 -4.877 1.00 94.19 97 TRP A C 1
ATOM 740 O O .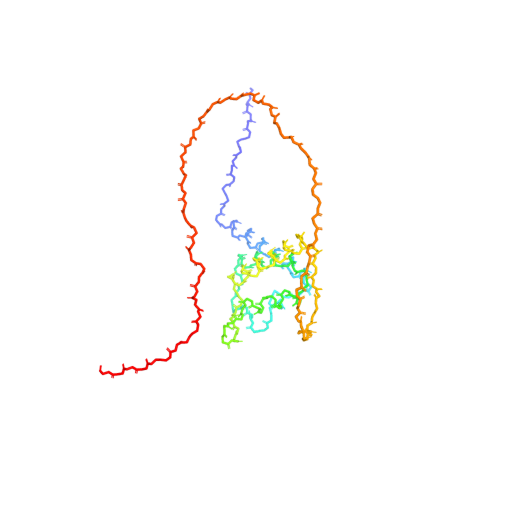 TRP A 1 97 ? 4.907 4.361 -3.889 1.00 94.19 97 TRP A O 1
ATOM 750 N N . SER A 1 98 ? 5.034 4.119 -6.131 1.00 94.12 98 SER A N 1
ATOM 751 C CA . SER A 1 98 ? 4.872 5.534 -6.470 1.00 94.12 98 SER A CA 1
ATOM 752 C C . SER A 1 98 ? 3.505 6.059 -6.043 1.00 94.12 98 SER A C 1
ATOM 754 O O . SER A 1 98 ? 3.421 7.149 -5.485 1.00 94.12 98 SER A O 1
ATOM 756 N N . GLN A 1 99 ? 2.447 5.266 -6.243 1.00 95.25 99 GLN A N 1
ATOM 757 C CA . GLN A 1 99 ? 1.095 5.637 -5.812 1.00 95.25 99 GLN A CA 1
ATOM 758 C C . GLN A 1 99 ? 0.965 5.602 -4.292 1.00 95.25 99 GLN A C 1
ATOM 760 O O . GLN A 1 99 ? 0.398 6.516 -3.698 1.00 95.25 99 GLN A O 1
ATOM 765 N N . GLY A 1 100 ? 1.583 4.610 -3.645 1.00 94.94 100 GLY A N 1
ATOM 766 C CA . GLY A 1 100 ? 1.678 4.579 -2.189 1.00 94.94 100 GLY A CA 1
ATOM 767 C C . GLY A 1 100 ? 2.388 5.807 -1.620 1.00 94.94 100 GLY A C 1
ATOM 768 O O . GLY A 1 100 ? 1.920 6.373 -0.638 1.00 94.94 100 GLY A O 1
ATOM 769 N N . LYS A 1 101 ? 3.477 6.265 -2.252 1.00 96.81 101 LYS A N 1
ATOM 770 C CA . LYS A 1 101 ? 4.180 7.483 -1.828 1.00 96.81 101 LYS A CA 1
ATOM 771 C C . LYS A 1 101 ? 3.295 8.725 -1.976 1.00 96.81 101 LYS A C 1
ATOM 773 O O . LYS A 1 101 ? 3.157 9.469 -1.010 1.00 96.81 101 LYS A O 1
ATOM 778 N N . ALA A 1 102 ? 2.665 8.905 -3.138 1.00 96.62 102 ALA A N 1
ATOM 779 C CA . ALA A 1 102 ? 1.777 10.040 -3.385 1.00 96.62 102 ALA A CA 1
ATOM 780 C C . ALA A 1 102 ? 0.634 10.107 -2.356 1.00 96.62 102 ALA A C 1
ATOM 782 O O . ALA A 1 102 ? 0.340 11.172 -1.819 1.00 96.62 102 ALA A O 1
ATOM 783 N N . LEU A 1 103 ? 0.038 8.958 -2.015 1.00 96.75 103 LEU A N 1
ATOM 784 C CA . LEU A 1 103 ? -1.018 8.892 -1.005 1.00 96.75 103 LEU A CA 1
ATOM 785 C C . LEU A 1 103 ? -0.506 9.234 0.402 1.00 96.75 103 LEU A C 1
ATOM 787 O O . LEU A 1 103 ? -1.183 9.945 1.140 1.00 96.75 103 LEU A O 1
ATOM 791 N N . VAL A 1 104 ? 0.691 8.774 0.781 1.00 97.31 104 VAL A N 1
ATOM 792 C CA . VAL A 1 104 ? 1.314 9.169 2.056 1.00 97.31 104 VAL A CA 1
ATOM 793 C C . VAL A 1 104 ? 1.479 10.686 2.132 1.00 97.31 104 VAL A C 1
ATOM 795 O O . VAL A 1 104 ? 1.163 11.277 3.162 1.00 97.31 104 VAL A O 1
ATOM 798 N N . GLU A 1 105 ? 1.965 11.321 1.066 1.00 96.12 105 GLU A N 1
ATOM 799 C CA . GLU A 1 105 ? 2.162 12.774 1.024 1.00 96.12 105 GLU A CA 1
ATOM 800 C C . GLU A 1 105 ? 0.827 13.522 1.175 1.00 96.12 105 GLU A C 1
ATOM 802 O O . GLU A 1 105 ? 0.716 14.377 2.056 1.00 96.12 105 GLU A O 1
ATOM 807 N N . GLN A 1 106 ? -0.214 13.109 0.442 1.00 94.88 106 GLN A N 1
ATOM 808 C CA . GLN A 1 106 ? -1.564 13.681 0.560 1.00 94.88 106 GLN A CA 1
ATOM 809 C C . GLN A 1 106 ? -2.160 13.526 1.968 1.00 94.88 106 GLN A C 1
ATOM 811 O O . GLN A 1 106 ? -2.740 14.468 2.513 1.00 94.88 106 GLN A O 1
ATOM 816 N N . LEU A 1 107 ? -2.007 12.354 2.594 1.00 94.12 107 LEU A N 1
ATOM 817 C CA . LEU A 1 107 ? -2.521 12.105 3.945 1.00 94.12 107 LEU A CA 1
ATOM 818 C C . LEU A 1 107 ? -1.780 12.928 5.004 1.00 94.12 107 LEU A C 1
ATOM 820 O O . LEU A 1 107 ? -2.395 13.410 5.955 1.00 94.12 107 LEU A O 1
ATOM 824 N N . ARG A 1 108 ? -0.465 13.121 4.848 1.00 94.31 108 ARG A N 1
ATOM 825 C CA . ARG A 1 108 ? 0.327 13.966 5.756 1.00 94.31 108 ARG A CA 1
ATOM 826 C C . ARG A 1 108 ? -0.058 15.434 5.636 1.00 94.31 108 ARG A C 1
ATOM 828 O O . ARG A 1 108 ? -0.208 16.096 6.658 1.00 94.31 108 ARG A O 1
ATOM 835 N N . GLU A 1 109 ? -0.250 15.926 4.418 1.00 91.56 109 GLU A N 1
ATOM 836 C CA . GLU A 1 109 ? -0.717 17.292 4.178 1.00 91.56 109 GLU A CA 1
ATOM 837 C C . GLU A 1 109 ? -2.121 17.515 4.758 1.00 91.56 109 GLU A C 1
ATOM 839 O O . GLU A 1 109 ? -2.349 18.477 5.493 1.00 91.56 109 GLU A O 1
ATOM 844 N N . SER A 1 110 ? -3.038 16.572 4.530 1.00 87.38 110 SER A N 1
ATOM 845 C CA . SER A 1 110 ? -4.406 16.618 5.065 1.00 87.38 110 SER A CA 1
ATOM 846 C C . SER A 1 110 ? -4.431 16.597 6.597 1.00 87.38 110 SER A C 1
ATOM 848 O O . SER A 1 110 ? -5.197 17.325 7.231 1.00 87.38 110 SER A O 1
ATOM 850 N N . LYS A 1 111 ? -3.555 15.799 7.221 1.00 85.50 111 LYS A N 1
ATOM 851 C CA . LYS A 1 111 ? -3.414 15.751 8.680 1.00 85.50 111 LYS A CA 1
ATOM 852 C C . LYS A 1 111 ? -2.834 17.050 9.239 1.00 85.50 111 LYS A C 1
ATOM 854 O O . LYS A 1 111 ? -3.318 17.538 10.256 1.00 85.50 111 LYS A O 1
ATOM 859 N N . ASN A 1 112 ? -1.835 17.629 8.578 1.00 79.38 112 ASN A N 1
ATOM 860 C CA . ASN A 1 112 ? -1.214 18.877 9.017 1.00 79.38 112 ASN A CA 1
ATOM 861 C C . ASN A 1 112 ? -2.164 20.073 8.881 1.00 79.38 112 ASN A C 1
ATOM 863 O O . ASN A 1 112 ? -2.232 20.894 9.789 1.00 79.38 112 ASN A O 1
ATOM 867 N N . THR A 1 113 ? -2.931 20.153 7.794 1.00 72.88 113 THR A N 1
ATOM 868 C CA . THR A 1 113 ? -3.931 21.214 7.580 1.00 72.88 113 THR A CA 1
ATOM 869 C C . THR A 1 113 ? -5.114 21.085 8.542 1.00 72.88 113 THR A C 1
ATOM 871 O O . THR A 1 113 ? -5.519 22.080 9.140 1.00 72.88 113 THR A O 1
ATOM 874 N N . SER A 1 114 ? -5.592 19.862 8.801 1.00 58.47 114 SER A N 1
ATOM 875 C CA . SER A 1 114 ? -6.643 19.604 9.802 1.00 58.47 114 SER A CA 1
ATOM 876 C C . SER A 1 114 ? -6.173 19.869 11.236 1.00 58.47 114 SER A C 1
ATOM 878 O O . SER A 1 114 ? -6.953 20.312 12.075 1.00 58.47 114 SER A O 1
ATOM 880 N N . SER A 1 115 ? -4.887 19.642 11.524 1.00 56.91 115 SER A N 1
ATOM 881 C CA . SER A 1 115 ? -4.284 19.938 12.827 1.00 56.91 115 SER A CA 1
ATOM 882 C C . SER A 1 115 ? -3.929 21.421 13.011 1.00 56.91 115 SER A C 1
ATOM 884 O O . SER A 1 115 ? -3.752 21.849 14.149 1.00 56.91 115 SER A O 1
ATOM 886 N N . ALA A 1 116 ? -3.819 22.201 11.929 1.00 50.66 116 ALA A N 1
ATOM 887 C CA . ALA A 1 116 ? -3.456 23.621 11.956 1.00 50.66 116 ALA A CA 1
ATOM 888 C C . ALA A 1 116 ? -4.661 24.579 11.954 1.00 50.66 116 ALA A C 1
ATOM 890 O O . ALA A 1 116 ? -4.481 25.784 12.123 1.00 50.66 116 ALA A O 1
ATOM 891 N N . GLY A 1 117 ? -5.892 24.089 11.788 1.00 39.97 117 GLY A N 1
ATOM 892 C CA . GLY A 1 117 ? -7.038 24.983 11.674 1.00 39.97 117 GLY A CA 1
ATOM 893 C C . GLY A 1 117 ? -8.382 24.279 11.708 1.00 39.97 117 GLY A C 1
ATOM 894 O O . GLY A 1 117 ? -8.992 24.031 10.674 1.00 39.97 117 GLY A O 1
ATOM 895 N N . GLY A 1 118 ? -8.920 24.079 12.908 1.00 46.28 118 GLY A N 1
ATOM 896 C CA . GLY A 1 118 ? -10.362 23.944 13.079 1.00 46.28 118 GLY A CA 1
ATOM 897 C C . GLY A 1 118 ? -11.058 25.277 12.799 1.00 46.28 118 GLY A C 1
ATOM 898 O O . GLY A 1 118 ? -11.461 25.944 13.746 1.00 46.28 118 GLY A O 1
ATOM 899 N N . LYS A 1 119 ? -11.194 25.692 11.530 1.00 49.28 119 LYS A N 1
ATOM 900 C CA . LYS A 1 119 ? -12.153 26.728 11.105 1.00 49.28 119 LYS A CA 1
ATOM 901 C C . LYS A 1 119 ? -12.701 26.460 9.695 1.00 49.28 119 LYS A C 1
ATOM 903 O O . LYS A 1 119 ? -12.040 26.683 8.692 1.00 49.28 119 LYS A O 1
ATOM 908 N N . GLN A 1 120 ? -13.977 26.073 9.710 1.00 47.28 120 GLN A N 1
ATOM 909 C CA . GLN A 1 120 ? -15.035 26.309 8.721 1.00 47.28 120 GLN A CA 1
ATOM 910 C C . GLN A 1 120 ? -14.988 25.611 7.356 1.00 47.28 120 GLN A C 1
ATOM 912 O O . GLN A 1 120 ? -14.578 26.166 6.343 1.00 47.28 120 GLN A O 1
ATOM 917 N N . SER A 1 121 ? -15.701 24.486 7.324 1.00 64.12 121 SER A N 1
ATOM 918 C CA . SER A 1 121 ? -16.552 24.085 6.201 1.00 64.12 121 SER A CA 1
ATOM 919 C C . SER A 1 121 ? -17.999 24.528 6.481 1.00 64.12 121 SER A C 1
ATOM 921 O O . SER A 1 12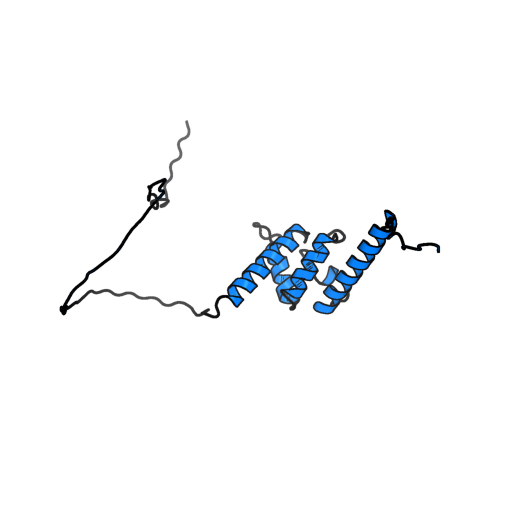1 ? -18.612 24.006 7.407 1.00 64.12 121 SER A O 1
ATOM 923 N N . ASN A 1 122 ? -18.559 25.477 5.721 1.00 44.62 122 ASN A N 1
ATOM 924 C CA . ASN A 1 122 ? -20.012 25.726 5.550 1.00 44.62 122 ASN A CA 1
ATOM 925 C C . ASN A 1 122 ? -20.160 26.873 4.518 1.00 44.62 122 ASN A C 1
ATOM 927 O O . ASN A 1 122 ? -19.410 27.830 4.616 1.00 44.62 122 ASN A O 1
ATOM 931 N N . LYS A 1 123 ? -21.084 26.981 3.559 1.00 47.59 123 LYS A N 1
ATOM 932 C CA . LYS A 1 123 ? -22.171 26.168 3.001 1.00 47.59 123 LYS A CA 1
ATOM 933 C C . LYS A 1 123 ? -22.762 26.998 1.842 1.00 47.59 123 LYS A C 1
ATOM 935 O O . LYS A 1 123 ? -22.929 28.197 1.988 1.00 47.59 123 LYS A O 1
ATOM 940 N N . LYS A 1 124 ? -23.046 26.336 0.714 1.00 47.91 124 LYS A N 1
ATOM 941 C CA . LYS A 1 124 ? -24.049 26.628 -0.341 1.00 47.91 124 LYS A CA 1
ATOM 942 C C . LYS A 1 124 ? -24.560 28.076 -0.579 1.00 47.91 124 LYS A C 1
ATOM 944 O O . LYS A 1 124 ? -25.257 28.625 0.257 1.00 47.91 124 LYS A O 1
ATOM 949 N N . LYS A 1 125 ? -24.455 28.483 -1.859 1.00 47.44 125 LYS A N 1
ATOM 950 C CA . LYS A 1 125 ? -25.542 28.880 -2.801 1.00 47.44 125 LYS A CA 1
ATOM 951 C C . LYS A 1 125 ? -26.526 29.989 -2.361 1.00 47.44 125 LYS A C 1
ATOM 953 O O . LYS A 1 125 ? -27.403 29.730 -1.547 1.00 47.44 125 LYS A O 1
ATOM 958 N N . GLY A 1 126 ? -26.514 31.131 -3.058 1.00 31.83 126 GLY A N 1
ATOM 959 C CA . GLY A 1 126 ? -27.624 32.098 -3.061 1.00 31.83 126 GLY A CA 1
ATOM 960 C C . GLY A 1 126 ? -27.295 33.402 -3.801 1.00 31.83 126 GLY A C 1
ATOM 961 O O . GLY A 1 126 ? -26.232 33.963 -3.587 1.00 31.83 126 GLY A O 1
ATOM 962 N N . SER A 1 127 ? -28.185 33.818 -4.699 1.00 44.47 127 SER A N 1
ATOM 963 C CA . SER A 1 127 ? -28.102 34.961 -5.626 1.00 44.47 127 SER A CA 1
ATOM 964 C C . SER A 1 127 ? -28.415 36.339 -4.997 1.00 44.47 127 SER A C 1
ATOM 966 O O . SER A 1 127 ? -28.902 36.389 -3.874 1.00 44.47 127 SER A O 1
ATOM 968 N N . ALA A 1 128 ? -28.274 37.392 -5.830 1.00 38.00 128 ALA A N 1
ATOM 969 C CA . ALA A 1 128 ? -28.719 38.804 -5.713 1.00 38.00 128 ALA A CA 1
ATOM 970 C C . ALA A 1 128 ? -27.754 39.742 -4.947 1.00 38.00 128 ALA A C 1
ATOM 972 O O . ALA A 1 128 ? -27.421 39.483 -3.801 1.00 38.00 128 ALA A O 1
ATOM 973 N N . ALA A 1 129 ? -27.078 40.706 -5.591 1.00 38.78 129 ALA A N 1
ATOM 974 C CA . ALA A 1 129 ? -27.554 41.971 -6.188 1.00 38.78 129 ALA A CA 1
ATOM 975 C C . ALA A 1 129 ? -28.048 42.984 -5.137 1.00 38.78 129 ALA A C 1
ATOM 977 O O . ALA A 1 129 ? -29.103 42.771 -4.556 1.00 38.78 129 ALA A O 1
ATOM 978 N N . ASP A 1 130 ? -27.288 44.060 -4.901 1.00 34.81 130 ASP A N 1
ATOM 979 C CA . ASP A 1 130 ? -27.673 45.464 -5.160 1.00 34.81 130 ASP A CA 1
ATOM 980 C C . ASP A 1 130 ? -26.718 46.458 -4.454 1.00 34.81 130 ASP A C 1
ATOM 982 O O . ASP A 1 130 ? -25.949 46.101 -3.562 1.00 34.81 130 ASP A O 1
ATOM 986 N N . ALA A 1 131 ? -26.710 47.684 -4.965 1.00 36.91 131 ALA A N 1
ATOM 987 C CA . ALA A 1 131 ? -25.723 48.739 -4.842 1.00 36.91 131 ALA A CA 1
ATOM 988 C C . ALA A 1 131 ? -25.816 49.631 -3.581 1.00 36.91 131 ALA A C 1
ATOM 990 O O . ALA A 1 131 ? -26.792 49.631 -2.841 1.00 36.91 131 ALA A O 1
ATOM 991 N N . SER A 1 132 ? -24.812 50.515 -3.484 1.00 40.16 132 SER A N 1
ATOM 992 C CA . SER A 1 132 ? -24.869 51.913 -3.006 1.00 40.16 132 SER A CA 1
ATOM 993 C C . SER A 1 132 ? -24.039 52.287 -1.764 1.00 40.16 132 SER A C 1
ATOM 995 O O . SER A 1 132 ? -24.105 51.702 -0.691 1.00 40.16 132 SER A O 1
ATOM 997 N N . THR A 1 133 ? -23.230 53.320 -2.004 1.00 38.31 133 THR A N 1
ATOM 998 C CA . THR A 1 133 ? -22.228 54.075 -1.223 1.00 38.31 133 THR A CA 1
ATOM 999 C C . THR A 1 133 ? -22.823 54.974 -0.098 1.00 38.31 133 THR A C 1
ATOM 1001 O 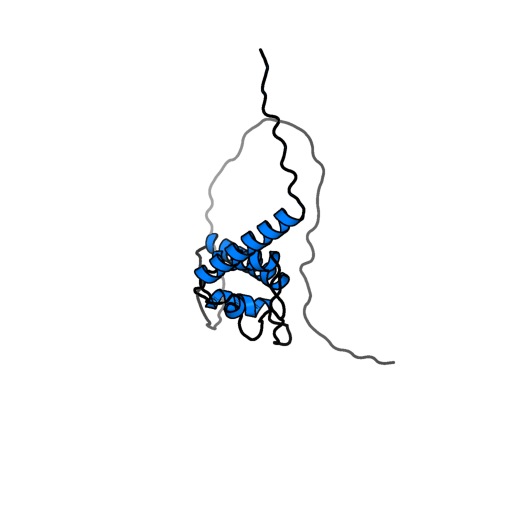O . THR A 1 133 ? -24.025 54.923 0.129 1.00 38.31 133 THR A O 1
ATOM 1004 N N . PRO A 1 134 ? -22.098 55.981 0.455 1.00 56.16 134 PRO A N 1
ATOM 1005 C CA . PRO A 1 134 ? -21.032 55.966 1.477 1.00 56.16 134 PRO A CA 1
ATOM 1006 C C . PRO A 1 134 ? -21.378 56.893 2.689 1.00 56.16 134 PRO A C 1
ATOM 1008 O O . PRO A 1 134 ? -22.368 57.616 2.623 1.00 56.16 134 PRO A O 1
ATOM 1011 N N . LYS A 1 135 ? -20.551 56.971 3.758 1.00 39.25 135 LYS A N 1
ATOM 1012 C CA . LYS A 1 135 ? -20.297 58.221 4.543 1.00 39.25 135 LYS A CA 1
ATOM 1013 C C . LYS A 1 135 ? -19.326 58.054 5.733 1.00 39.25 135 LYS A C 1
ATOM 1015 O O . LYS A 1 135 ? -19.554 57.246 6.624 1.00 39.25 135 LYS A O 1
ATOM 1020 N N . THR A 1 136 ? -18.304 58.914 5.754 1.00 38.44 136 THR A N 1
ATOM 1021 C CA . THR A 1 136 ? -17.483 59.360 6.911 1.00 38.44 136 THR A CA 1
ATOM 1022 C C . THR A 1 136 ? -18.240 60.462 7.693 1.00 38.44 136 THR A C 1
ATOM 1024 O O . THR A 1 136 ? -19.120 61.085 7.089 1.00 38.44 136 THR A O 1
ATOM 1027 N N . PRO A 1 137 ? -17.978 60.711 9.001 1.00 46.94 137 PRO A N 1
ATOM 1028 C CA . PRO A 1 137 ? -16.956 61.685 9.488 1.00 46.94 137 PRO A CA 1
ATOM 1029 C C . PRO A 1 137 ? -16.185 61.178 10.750 1.00 46.94 137 PRO A C 1
ATOM 1031 O O . PRO A 1 137 ? -16.739 60.437 11.549 1.00 46.94 137 PRO A O 1
ATOM 1034 N N . ALA A 1 138 ? -14.859 61.314 10.904 1.00 46.41 138 ALA A N 1
ATOM 1035 C CA . ALA A 1 138 ? -14.015 62.471 11.280 1.00 46.41 138 ALA A CA 1
ATOM 1036 C C . ALA A 1 138 ? -14.154 63.001 12.738 1.00 46.41 138 ALA A C 1
ATOM 1038 O O . ALA A 1 138 ? -15.132 63.666 13.054 1.00 46.41 138 ALA A O 1
ATOM 1039 N N . ALA A 1 139 ? -13.115 62.776 13.568 1.00 37.47 139 ALA A N 1
ATOM 1040 C CA . ALA A 1 139 ? -12.648 63.580 14.727 1.00 37.47 139 ALA A CA 1
ATOM 1041 C C . ALA A 1 139 ? -11.270 63.004 15.167 1.00 37.47 139 ALA A C 1
ATOM 1043 O O . ALA A 1 139 ? -11.204 61.840 15.542 1.00 37.47 139 ALA A O 1
ATOM 1044 N N . TYR A 1 140 ? -10.102 63.567 14.829 1.00 32.34 140 TYR A N 1
ATOM 1045 C CA . TYR A 1 140 ? -9.368 64.748 15.334 1.00 32.34 140 TYR A CA 1
ATOM 1046 C C . TYR A 1 140 ? -8.974 64.715 16.825 1.00 32.34 140 TYR A C 1
ATOM 1048 O O . TYR A 1 140 ? -9.838 64.815 17.690 1.00 32.34 140 TYR A O 1
ATOM 1056 N N . GLY A 1 141 ? -7.657 64.694 17.099 1.00 34.31 141 GLY A N 1
ATOM 1057 C CA . GLY A 1 141 ? -7.079 65.227 18.343 1.00 34.31 141 GLY A CA 1
ATOM 1058 C C . GLY A 1 141 ? -5.821 64.537 18.901 1.00 34.31 141 GLY A C 1
ATOM 1059 O O . GLY A 1 141 ? -5.960 63.599 19.670 1.00 34.31 141 GLY A O 1
ATOM 1060 N N . SER A 1 142 ? -4.644 65.129 18.619 1.00 39.00 142 SER A N 1
ATOM 1061 C CA . SER A 1 142 ? -3.435 65.231 19.483 1.00 39.00 142 SER A CA 1
ATOM 1062 C C . SER A 1 142 ? -2.641 63.961 19.861 1.00 39.00 142 SER A C 1
ATOM 1064 O O . SER A 1 142 ? -3.208 62.927 20.155 1.00 39.00 142 SER A O 1
ATOM 1066 N N . SER A 1 143 ? -1.314 63.944 20.021 1.00 33.88 143 SER A N 1
ATOM 1067 C CA . SER A 1 143 ? -0.182 64.845 19.749 1.00 33.88 143 SER A CA 1
ATOM 1068 C C . SER A 1 143 ? 1.103 64.075 20.150 1.00 33.88 143 SER A C 1
ATOM 1070 O O . SER A 1 143 ? 1.042 63.220 21.029 1.00 33.88 143 SER A O 1
ATOM 1072 N N . ALA A 1 144 ? 2.247 64.442 19.561 1.00 33.56 144 ALA A N 1
ATOM 1073 C CA . ALA A 1 144 ? 3.627 64.234 20.039 1.00 33.56 144 ALA A CA 1
ATOM 1074 C C . ALA A 1 144 ? 4.294 62.829 19.968 1.00 33.56 144 ALA A C 1
ATOM 1076 O O . ALA A 1 144 ? 4.183 61.994 20.858 1.00 33.56 144 ALA A O 1
ATOM 1077 N N . ALA A 1 145 ? 5.157 62.653 18.960 1.00 44.59 145 ALA A N 1
ATOM 1078 C CA . ALA A 1 145 ? 6.522 62.122 19.157 1.00 44.59 145 ALA A CA 1
ATOM 1079 C C . ALA A 1 145 ? 7.450 63.315 19.543 1.00 44.59 145 ALA A C 1
ATOM 1081 O O . ALA A 1 145 ? 6.961 64.443 19.423 1.00 44.59 145 ALA A O 1
ATOM 1082 N N . PRO A 1 146 ? 8.756 63.190 19.904 1.00 56.38 146 PRO A N 1
ATOM 1083 C CA . PRO A 1 146 ? 9.688 62.052 19.781 1.00 56.38 146 PRO A CA 1
ATOM 1084 C C . PRO A 1 146 ? 10.696 61.937 20.973 1.00 56.38 146 PRO A C 1
ATOM 1086 O O . PRO A 1 146 ? 10.473 62.528 22.023 1.00 56.38 146 PRO A O 1
ATOM 1089 N N . SER A 1 147 ? 11.840 61.253 20.756 1.00 35.53 147 SER A N 1
ATOM 1090 C CA . SER A 1 147 ? 13.166 61.421 21.423 1.00 35.53 147 SER A CA 1
ATOM 1091 C C . SER A 1 147 ? 13.624 60.235 22.305 1.00 35.53 147 SER A C 1
ATOM 1093 O O . SER A 1 147 ? 12.848 59.767 23.123 1.00 35.53 147 SER A O 1
ATOM 1095 N N . SER A 1 148 ? 14.861 59.707 22.286 1.00 34.16 148 SER A N 1
ATOM 1096 C CA . SER A 1 148 ? 16.020 59.770 21.371 1.00 34.16 148 SER A CA 1
ATOM 1097 C C . SER A 1 148 ? 17.150 58.842 21.904 1.00 34.16 148 SER A C 1
ATOM 1099 O O . SER A 1 148 ? 17.591 59.043 23.027 1.00 34.16 148 SER A O 1
ATOM 1101 N N . SER A 1 149 ? 17.635 57.905 21.062 1.00 45.94 149 SER A N 1
ATOM 1102 C CA . SER A 1 149 ? 19.062 57.566 20.742 1.00 45.94 149 SER A CA 1
ATOM 1103 C C . SER A 1 149 ? 20.034 56.953 21.805 1.00 45.94 149 SER A C 1
ATOM 1105 O O . SER A 1 149 ? 19.698 56.992 22.982 1.00 45.94 149 SER A O 1
ATOM 1107 N N . PRO A 1 150 ? 21.262 56.427 21.458 1.00 48.19 150 PRO A N 1
ATOM 1108 C CA . PRO A 1 150 ? 21.977 56.413 20.150 1.00 48.19 150 PRO A CA 1
ATOM 1109 C C . PRO A 1 150 ? 22.808 55.137 19.717 1.00 48.19 150 PRO A C 1
ATOM 1111 O O . PRO A 1 150 ? 23.345 54.415 20.544 1.00 48.19 150 PRO A O 1
ATOM 1114 N N . VAL A 1 151 ? 22.974 54.974 18.376 1.00 39.56 151 VAL A N 1
ATOM 1115 C CA . VAL A 1 151 ? 24.154 54.601 17.496 1.00 39.56 151 VAL A CA 1
ATOM 1116 C C . VAL A 1 151 ? 25.052 53.352 17.758 1.00 39.56 151 VAL A C 1
ATOM 1118 O O . VAL A 1 151 ? 25.382 53.093 18.898 1.00 39.56 151 VAL A O 1
ATOM 1121 N N . LYS A 1 152 ? 25.673 52.575 16.828 1.00 45.34 152 LYS A N 1
ATOM 1122 C CA . LYS A 1 152 ? 25.915 52.386 15.345 1.00 45.34 152 LYS A CA 1
ATOM 1123 C C . LYS A 1 152 ? 26.959 51.199 15.221 1.00 45.34 152 LYS A C 1
ATOM 1125 O O . LYS A 1 152 ? 27.474 50.828 16.271 1.00 45.34 152 LYS A O 1
ATOM 1130 N N . PRO A 1 153 ? 27.515 50.724 14.061 1.00 48.97 153 PRO A N 1
ATOM 1131 C CA . PRO A 1 153 ? 27.066 50.537 12.655 1.00 48.97 153 PRO A CA 1
ATOM 1132 C C . PRO A 1 153 ? 27.548 49.199 11.959 1.00 48.97 153 PRO A C 1
ATOM 1134 O O . PRO A 1 153 ? 28.287 48.415 12.542 1.00 48.97 153 PRO A O 1
ATOM 1137 N N . LYS A 1 154 ? 27.263 49.066 10.637 1.00 43.72 154 LYS A N 1
ATOM 1138 C CA . LYS A 1 154 ? 27.816 48.162 9.566 1.00 43.72 154 LYS A CA 1
ATOM 1139 C C . LYS A 1 154 ? 27.117 46.789 9.404 1.00 43.72 154 LYS A C 1
ATOM 1141 O O . LYS A 1 154 ? 26.986 46.062 10.366 1.00 43.72 154 LYS A O 1
ATOM 1146 N N . LYS A 1 155 ? 26.685 46.324 8.218 1.00 42.12 155 LYS A N 1
ATOM 1147 C CA . LYS A 1 155 ? 27.024 46.645 6.816 1.00 42.12 155 LYS A CA 1
ATOM 1148 C C . LYS A 1 155 ? 25.845 46.249 5.898 1.00 42.12 155 LYS A C 1
ATOM 1150 O O . LYS A 1 155 ? 25.246 45.197 6.076 1.00 42.12 155 LYS A O 1
ATOM 1155 N N . ILE A 1 156 ? 25.558 47.112 4.926 1.00 41.31 156 ILE A N 1
ATOM 1156 C CA . ILE A 1 156 ? 24.531 47.014 3.876 1.00 41.31 156 ILE A CA 1
ATOM 1157 C C . ILE A 1 156 ? 25.126 46.344 2.629 1.00 41.31 156 ILE A C 1
ATOM 1159 O O . ILE A 1 156 ? 26.258 46.675 2.271 1.00 41.31 156 ILE A O 1
ATOM 1163 N N . LYS A 1 157 ? 24.348 45.487 1.948 1.00 39.66 157 LYS A N 1
ATOM 1164 C CA . LYS A 1 157 ? 24.358 45.219 0.487 1.00 39.66 157 LYS A CA 1
ATOM 1165 C C . LYS A 1 157 ? 23.147 44.315 0.176 1.00 39.66 157 LYS A C 1
ATOM 1167 O O . LYS A 1 157 ? 23.042 43.285 0.822 1.00 39.66 157 LYS A O 1
ATOM 1172 N N . ALA A 1 158 ? 22.196 44.557 -0.723 1.00 51.91 158 ALA A N 1
ATOM 1173 C CA . ALA A 1 158 ? 21.751 45.656 -1.586 1.00 51.91 158 ALA A CA 1
ATOM 1174 C C . ALA A 1 158 ? 20.239 45.371 -1.849 1.00 51.91 158 ALA A C 1
ATOM 1176 O O . ALA A 1 158 ? 19.847 44.207 -1.835 1.00 51.91 158 ALA A O 1
ATOM 1177 N N . GLN A 1 159 ? 19.338 46.367 -1.816 1.00 46.72 159 GLN A N 1
ATOM 1178 C CA . GLN A 1 159 ? 18.559 46.890 -2.969 1.00 46.72 159 GLN A CA 1
ATOM 1179 C C . GLN A 1 159 ? 18.305 45.895 -4.119 1.00 46.72 159 GLN A C 1
ATOM 1181 O O . GLN A 1 159 ? 19.226 45.213 -4.539 1.00 46.72 159 GLN A O 1
ATOM 1186 N N . ALA A 1 160 ? 17.181 45.864 -4.829 1.00 44.50 160 ALA A N 1
ATOM 1187 C CA . ALA A 1 160 ? 15.833 46.440 -4.799 1.00 44.50 160 ALA A CA 1
ATOM 1188 C C . ALA A 1 160 ? 15.210 46.035 -6.157 1.00 44.50 160 ALA A C 1
ATOM 1190 O O . ALA A 1 160 ? 15.950 45.694 -7.077 1.00 44.50 160 ALA A O 1
ATOM 1191 N N . ALA A 1 161 ? 13.891 46.200 -6.292 1.00 42.69 161 ALA A N 1
ATOM 1192 C CA . ALA A 1 161 ? 13.121 46.142 -7.544 1.00 42.69 161 ALA A CA 1
ATOM 1193 C C . ALA A 1 161 ? 12.908 44.727 -8.137 1.00 42.69 161 ALA A C 1
ATOM 1195 O O . ALA A 1 161 ? 13.806 43.902 -8.143 1.00 42.69 161 ALA A O 1
ATOM 1196 N N . GLY A 1 162 ? 11.733 44.351 -8.634 1.00 46.66 162 GLY A N 1
ATOM 1197 C CA . GLY A 1 162 ? 10.541 45.130 -8.943 1.00 46.66 162 GLY A CA 1
ATOM 1198 C C . GLY A 1 162 ? 9.277 44.279 -8.836 1.00 46.66 162 GLY A C 1
ATOM 1199 O O . GLY A 1 162 ? 9.305 43.054 -8.938 1.00 46.66 162 GLY A O 1
ATOM 1200 N N . GLN A 1 163 ? 8.178 44.984 -8.580 1.00 50.72 163 GLN A N 1
ATOM 1201 C CA . GLN A 1 163 ? 6.830 44.567 -8.949 1.00 50.72 163 GLN A CA 1
ATOM 1202 C C . GLN A 1 163 ? 6.735 44.398 -10.477 1.00 50.72 163 GLN A C 1
ATOM 1204 O O . GLN A 1 163 ? 7.671 44.746 -11.190 1.00 50.72 163 GLN A O 1
ATOM 1209 N N . GLU A 1 164 ? 5.555 43.972 -10.933 1.00 52.62 164 GLU A N 1
ATOM 1210 C CA . GLU A 1 164 ? 5.133 43.782 -12.332 1.00 52.62 164 GLU A CA 1
ATOM 1211 C C . GLU A 1 164 ? 5.503 42.369 -12.831 1.00 52.62 164 GLU A C 1
ATOM 1213 O O . GLU A 1 164 ? 6.660 41.991 -12.895 1.00 52.62 164 GLU A O 1
ATOM 1218 N N . LEU A 1 165 ? 4.577 41.452 -13.124 1.00 51.47 165 LEU A N 1
ATOM 1219 C CA . LEU A 1 165 ? 3.380 41.607 -13.943 1.00 51.47 165 LEU A CA 1
ATOM 1220 C C . LEU A 1 165 ? 2.296 40.599 -13.508 1.00 51.47 165 LEU A C 1
ATOM 1222 O O . LEU A 1 165 ? 2.346 39.415 -13.835 1.00 51.47 165 LEU A O 1
ATOM 1226 N N . LEU A 1 166 ? 1.271 41.086 -12.812 1.00 50.19 166 LEU A N 1
ATOM 1227 C CA . LEU A 1 166 ? -0.071 40.513 -12.884 1.00 50.19 166 LEU A CA 1
ATOM 1228 C C . LEU A 1 166 ? -0.835 41.369 -13.887 1.00 50.19 166 LEU A C 1
ATOM 1230 O O . LEU A 1 166 ? -1.302 42.440 -13.517 1.00 50.19 166 LEU A O 1
ATOM 1234 N N . SER A 1 167 ? -0.934 40.932 -15.142 1.00 50.66 167 SER A N 1
ATOM 1235 C CA . SER A 1 167 ? -2.020 41.319 -16.052 1.00 50.66 167 SER A CA 1
ATOM 1236 C C . SER A 1 167 ? -1.995 40.474 -17.326 1.00 50.66 167 SER A C 1
ATOM 1238 O O . SER A 1 167 ? -0.966 40.339 -17.974 1.00 50.66 167 SER A O 1
ATOM 1240 N N . SER A 1 168 ? -3.178 39.979 -17.688 1.00 51.62 168 SER A N 1
ATOM 1241 C CA . SER A 1 168 ? -3.563 39.462 -19.007 1.00 51.62 168 SER A CA 1
ATOM 1242 C C . SER A 1 168 ? -3.072 38.077 -19.438 1.00 51.62 168 SER A C 1
ATOM 1244 O O . SER A 1 168 ? -2.230 37.939 -20.314 1.00 51.62 168 SER A O 1
ATOM 1246 N N . ILE A 1 169 ? -3.785 37.039 -18.988 1.00 48.12 169 ILE A N 1
ATOM 1247 C CA . ILE A 1 169 ? -4.201 35.966 -19.912 1.00 48.12 169 ILE A CA 1
ATOM 1248 C C . ILE A 1 169 ? -5.733 35.932 -19.908 1.00 48.12 169 ILE A C 1
ATOM 1250 O O . ILE A 1 169 ? -6.390 35.060 -19.342 1.00 48.12 169 ILE A O 1
ATOM 1254 N N . GLY A 1 170 ? -6.302 36.986 -20.492 1.00 45.16 170 GLY A N 1
ATOM 1255 C CA . GLY A 1 170 ? -7.696 37.048 -20.901 1.00 45.16 170 GLY A CA 1
ATOM 1256 C C . GLY A 1 170 ? -7.817 36.557 -22.341 1.00 45.16 170 GLY A C 1
ATOM 1257 O O . GLY A 1 170 ? -7.339 37.208 -23.254 1.00 45.16 170 GLY A O 1
ATOM 1258 N N . LYS A 1 171 ? -8.413 35.372 -22.479 1.00 45.47 171 LYS A N 1
ATOM 1259 C CA . LYS A 1 171 ? -9.259 34.849 -23.566 1.00 45.47 171 LYS A CA 1
ATOM 1260 C C . LYS A 1 171 ? -9.201 35.481 -24.976 1.00 45.47 171 LYS A C 1
ATOM 1262 O O . LYS A 1 171 ? -9.522 36.645 -25.157 1.00 45.47 171 LYS A O 1
ATOM 1267 N N . ALA A 1 172 ? -9.122 34.545 -25.931 1.00 42.72 172 ALA A N 1
ATOM 1268 C CA . ALA A 1 172 ? -9.741 34.525 -27.262 1.00 42.72 172 ALA A CA 1
ATOM 1269 C C . ALA A 1 172 ? -9.132 35.422 -28.352 1.00 42.72 172 ALA A C 1
ATOM 1271 O O . ALA A 1 172 ? -9.182 36.638 -28.277 1.00 42.72 172 ALA A O 1
ATOM 1272 N N . SER A 1 173 ? -8.715 34.819 -29.465 1.00 41.75 173 SER A N 1
ATOM 1273 C CA . SER A 1 173 ? -9.577 34.723 -30.649 1.00 41.75 173 SER A CA 1
ATOM 1274 C C . SER A 1 173 ? -8.848 34.005 -31.788 1.00 41.75 173 SER A C 1
ATOM 1276 O O . SER A 1 173 ? -7.626 33.964 -31.854 1.00 41.75 173 SER A O 1
ATOM 1278 N N . VAL A 1 174 ? -9.662 33.392 -32.633 1.00 48.16 174 VAL A N 1
ATOM 1279 C CA . VAL A 1 174 ? -9.373 32.671 -33.869 1.00 48.16 174 VAL A CA 1
ATOM 1280 C C . VAL A 1 174 ? -8.532 33.503 -34.853 1.00 48.16 174 VAL A C 1
ATOM 1282 O O . VAL A 1 174 ? -8.716 34.711 -34.909 1.00 48.16 174 VAL A O 1
ATOM 1285 N N . GLU A 1 175 ? -7.680 32.861 -35.659 1.00 42.31 175 GLU A N 1
ATOM 1286 C CA . GLU A 1 175 ? -7.767 32.913 -37.131 1.00 42.31 175 GLU A CA 1
ATOM 1287 C C . GLU A 1 175 ? -6.830 31.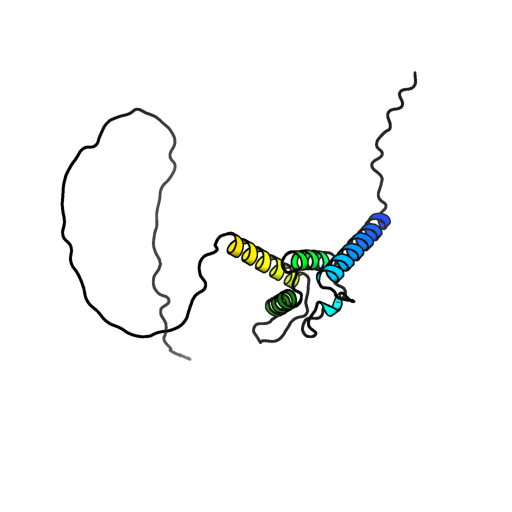865 -37.761 1.00 42.31 175 GLU A C 1
ATOM 1289 O O . GLU A 1 175 ? -5.685 31.686 -37.349 1.00 42.31 175 GLU A O 1
ATOM 1294 N N . ARG A 1 176 ? -7.357 31.126 -38.742 1.00 46.84 176 ARG A N 1
ATOM 1295 C CA . ARG A 1 176 ? -6.601 30.245 -39.638 1.00 46.84 176 ARG A CA 1
ATOM 1296 C C . ARG A 1 176 ? -6.004 31.106 -40.746 1.00 46.84 176 ARG A C 1
ATOM 1298 O O . ARG A 1 176 ? -6.771 31.839 -41.354 1.00 46.84 176 ARG A O 1
ATOM 1305 N N . THR A 1 177 ? -4.757 30.854 -41.137 1.00 44.38 177 THR A N 1
ATOM 1306 C CA . THR A 1 177 ? -4.335 31.107 -42.522 1.00 44.38 177 THR A CA 1
ATOM 1307 C C . THR A 1 177 ? -3.419 29.987 -42.985 1.00 44.38 177 THR A C 1
ATOM 1309 O O . THR A 1 177 ? -2.328 29.790 -42.457 1.00 44.38 177 THR A O 1
ATOM 1312 N N . ALA A 1 178 ? -3.926 29.236 -43.957 1.00 45.72 178 ALA A N 1
ATOM 1313 C CA . ALA A 1 178 ? -3.135 28.438 -44.870 1.00 45.72 178 ALA A CA 1
ATOM 1314 C C . ALA A 1 178 ? -2.609 29.353 -45.984 1.00 45.72 178 ALA A C 1
ATOM 1316 O O . ALA A 1 178 ? -3.369 30.179 -46.492 1.00 45.72 178 ALA A O 1
ATOM 1317 N N . ALA A 1 179 ? -1.350 29.160 -46.361 1.00 43.75 179 ALA A N 1
ATOM 1318 C CA . ALA A 1 179 ? -0.823 29.326 -47.713 1.00 43.75 179 ALA A CA 1
ATOM 1319 C C . ALA A 1 179 ? 0.472 28.512 -47.798 1.00 43.75 179 ALA A C 1
ATOM 1321 O O . ALA A 1 179 ? 1.322 28.696 -46.896 1.00 43.75 179 ALA A O 1
#

Sequence (179 aa):
MSNNTPKNLGGHRTKGDLSEQGAKSRANTIIRIKETWGVSELIDIFPKQIRPADELGSTAITNLRTISNLCPVLKEAQNGMLSVCRNPDGSYKLFSWSQGKALVEQLRESKNTSSAGGKQSNKKKGSAADASTPKTPAAYGSSAAPSSSPVKPKKIKAQAAGQELLSSIGKASVERTAA